Protein AF-X1NQP0-F1 (afdb_monomer_lite)

Radius of gyration: 17.21 Å; chains: 1; bounding box: 40×27×57 Å

pLDDT: mean 89.63, std 8.11, range [46.81, 97.88]

Sequence (104 aa):
LPRIFSDFVWKQTKERFLPNPEKIAWQTDFPLPEKKGHLIVNLKQATRTEDKVTLLVLELKTRGIGESANEEAIREWFDLSHDWIVRGFTDLTTPEIQKIWERE

Structure (mmCIF, N/CA/C/O backbone):
data_AF-X1NQP0-F1
#
_entry.id   AF-X1NQP0-F1
#
loop_
_atom_site.group_PDB
_atom_site.id
_atom_site.type_symbol
_atom_site.label_atom_id
_atom_site.label_alt_id
_atom_site.label_comp_id
_atom_site.label_asym_id
_atom_site.label_entity_id
_atom_site.label_seq_id
_atom_site.pdbx_PDB_ins_code
_atom_site.Cartn_x
_atom_site.Cartn_y
_atom_site.Cartn_z
_atom_site.occupancy
_atom_site.B_iso_or_equiv
_atom_site.auth_seq_id
_atom_site.auth_comp_id
_atom_site.auth_asym_id
_atom_site.auth_atom_id
_atom_site.pdbx_PDB_model_num
ATOM 1 N N . LEU A 1 1 ? -7.965 -1.117 12.523 1.00 73.25 1 LEU A N 1
ATOM 2 C CA . LEU A 1 1 ? -6.673 -1.112 11.799 1.00 73.25 1 LEU A CA 1
ATOM 3 C C . LEU A 1 1 ? -6.058 -2.502 11.688 1.00 73.25 1 LEU A C 1
ATOM 5 O O . LEU A 1 1 ? -5.853 -2.890 10.553 1.00 73.25 1 LEU A O 1
ATOM 9 N N . PRO A 1 2 ? -5.882 -3.302 12.762 1.00 78.12 2 PRO A N 1
ATOM 10 C CA . PRO A 1 2 ? -5.240 -4.625 12.645 1.00 78.12 2 PRO A CA 1
ATOM 11 C C . PRO A 1 2 ? -6.040 -5.661 11.837 1.00 78.12 2 PRO A C 1
ATOM 13 O O . PRO A 1 2 ? -5.501 -6.663 11.405 1.00 78.12 2 PRO A O 1
ATOM 16 N N . ARG A 1 3 ? -7.350 -5.431 11.658 1.00 85.19 3 ARG A N 1
ATOM 17 C CA . ARG A 1 3 ? -8.226 -6.222 10.773 1.00 85.19 3 ARG A CA 1
ATOM 18 C C . ARG A 1 3 ? -8.231 -5.733 9.318 1.00 85.19 3 ARG A C 1
ATOM 20 O O . ARG A 1 3 ? -9.051 -6.195 8.543 1.00 85.19 3 ARG A O 1
ATOM 27 N N . ILE A 1 4 ? -7.451 -4.697 9.008 1.00 86.81 4 ILE A N 1
ATOM 28 C CA . ILE A 1 4 ? -7.409 -4.060 7.685 1.00 86.81 4 ILE A CA 1
ATOM 29 C C . ILE A 1 4 ? -5.994 -4.156 7.120 1.00 86.81 4 ILE A C 1
ATOM 31 O O . ILE A 1 4 ? -5.818 -4.608 5.995 1.00 86.81 4 ILE A O 1
ATOM 35 N N . PHE A 1 5 ? -4.999 -3.755 7.916 1.00 89.25 5 PHE A N 1
ATOM 36 C CA . PHE A 1 5 ? -3.592 -3.739 7.532 1.00 89.25 5 PHE A CA 1
ATOM 37 C C . PHE A 1 5 ? -2.791 -4.741 8.354 1.00 89.25 5 PHE A C 1
ATOM 39 O O . PHE A 1 5 ? -2.985 -4.828 9.571 1.00 89.25 5 PHE A O 1
ATOM 46 N N . SER A 1 6 ? -1.876 -5.438 7.686 1.00 85.38 6 SER A N 1
ATOM 47 C CA . SER A 1 6 ? -1.014 -6.462 8.281 1.00 85.38 6 SER A CA 1
ATOM 48 C C . SER A 1 6 ? 0.088 -5.839 9.145 1.00 85.38 6 SER A C 1
ATOM 50 O O . SER A 1 6 ? 0.281 -6.234 10.295 1.00 85.38 6 SER A O 1
ATOM 52 N N . ASP A 1 7 ? 0.748 -4.797 8.635 1.00 79.06 7 ASP A N 1
ATOM 53 C CA . ASP A 1 7 ? 1.945 -4.221 9.268 1.00 79.06 7 ASP A CA 1
ATOM 54 C C . ASP A 1 7 ? 1.645 -3.038 10.195 1.00 79.06 7 ASP A C 1
ATOM 56 O O . ASP A 1 7 ? 2.441 -2.688 11.070 1.00 79.06 7 ASP A O 1
ATOM 60 N N . PHE A 1 8 ? 0.469 -2.419 10.050 1.00 74.94 8 PHE A N 1
ATOM 61 C CA . PHE A 1 8 ? 0.078 -1.273 10.866 1.00 74.94 8 PHE A CA 1
ATOM 62 C C . PHE A 1 8 ? -0.776 -1.695 12.071 1.00 74.94 8 PHE A C 1
ATOM 64 O O . PHE A 1 8 ? -2.013 -1.685 12.043 1.00 74.94 8 PHE A O 1
ATOM 71 N N . VAL A 1 9 ? -0.102 -2.015 13.180 1.00 74.50 9 VAL A N 1
ATOM 72 C CA . VAL A 1 9 ? -0.750 -2.406 14.441 1.00 74.50 9 VAL A CA 1
ATOM 73 C C . VAL A 1 9 ? -0.445 -1.398 15.551 1.00 74.50 9 VAL A C 1
ATOM 75 O O . VAL A 1 9 ? 0.621 -1.418 16.167 1.00 74.50 9 VAL A O 1
ATOM 78 N N . TRP A 1 10 ? -1.422 -0.544 15.877 1.00 77.81 10 TRP A N 1
ATOM 79 C CA . TRP A 1 10 ? -1.363 0.266 17.097 1.00 77.81 10 TRP A CA 1
ATOM 80 C C . TRP A 1 10 ? -1.616 -0.621 18.321 1.00 77.81 10 TRP A C 1
ATOM 82 O O . TRP A 1 10 ? -2.751 -1.008 18.602 1.00 77.81 10 TRP A O 1
ATOM 92 N N . LYS A 1 11 ? -0.550 -0.965 19.048 1.00 79.38 11 LYS A N 1
ATOM 93 C CA . LYS A 1 11 ? -0.640 -1.760 20.278 1.00 79.38 11 LYS A CA 1
ATOM 94 C C . LYS A 1 11 ? -0.992 -0.856 21.457 1.00 79.38 11 LYS A C 1
ATOM 96 O O . LYS A 1 11 ? -0.164 -0.054 21.884 1.00 79.38 11 LYS A O 1
ATOM 101 N N . GLN A 1 12 ? -2.198 -0.993 22.000 1.00 72.75 12 GLN A N 1
ATOM 102 C CA . GLN A 1 12 ? -2.575 -0.324 23.245 1.00 72.75 12 GLN A CA 1
ATOM 103 C C . GLN A 1 12 ? -2.321 -1.250 24.435 1.00 72.75 12 GLN A C 1
ATOM 105 O O . GLN A 1 12 ? -2.852 -2.357 24.488 1.00 72.75 12 GLN A O 1
ATOM 110 N N . THR A 1 13 ? -1.504 -0.797 25.384 1.00 80.88 13 THR A N 1
ATOM 111 C CA . THR A 1 13 ? -1.262 -1.478 26.663 1.00 80.88 13 THR A CA 1
ATOM 112 C C . THR A 1 13 ? -1.853 -0.646 27.800 1.00 80.88 13 THR A C 1
ATOM 114 O O . THR A 1 13 ? -2.045 0.560 27.652 1.00 80.88 13 THR A O 1
ATOM 117 N N . LYS A 1 14 ? -2.163 -1.275 28.943 1.00 77.81 14 LYS A N 1
ATOM 118 C CA . LYS A 1 14 ? -2.757 -0.582 30.106 1.00 77.81 14 L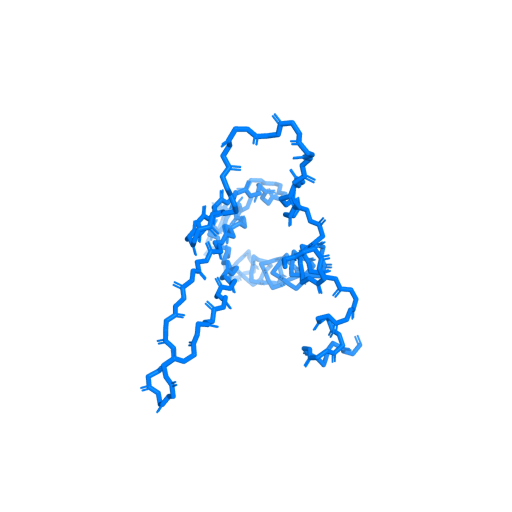YS A CA 1
ATOM 119 C C . LYS A 1 14 ? -1.862 0.524 30.683 1.00 7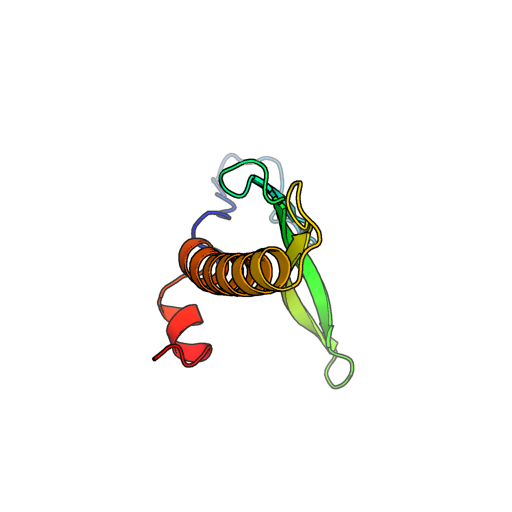7.81 14 LYS A C 1
ATOM 121 O O . LYS A 1 14 ? -2.364 1.431 31.328 1.00 77.81 14 LYS A O 1
ATOM 126 N N . GLU A 1 15 ? -0.561 0.444 30.433 1.00 86.56 15 GLU A N 1
ATOM 127 C CA . GLU A 1 15 ? 0.465 1.360 30.946 1.00 86.56 15 GLU A CA 1
ATOM 128 C C . GLU A 1 15 ? 0.780 2.512 29.978 1.00 86.56 15 GLU A C 1
ATOM 130 O O . GLU A 1 15 ? 1.652 3.336 30.251 1.00 86.56 15 GLU A O 1
ATOM 135 N N . ARG A 1 16 ? 0.114 2.582 28.815 1.00 85.19 16 ARG A N 1
ATOM 136 C CA . ARG A 1 16 ? 0.401 3.630 27.832 1.00 85.19 16 ARG A CA 1
ATOM 137 C C . ARG A 1 16 ? -0.131 4.986 28.284 1.00 85.19 16 ARG A C 1
ATOM 139 O O . ARG A 1 16 ? -1.306 5.136 28.592 1.00 85.19 16 ARG A O 1
ATOM 146 N N . PHE A 1 17 ? 0.748 5.986 28.219 1.00 89.50 17 PHE A N 1
ATOM 147 C CA . PHE A 1 17 ? 0.424 7.384 28.498 1.00 89.50 17 PHE A CA 1
ATOM 148 C C . PHE A 1 17 ? -0.545 7.991 27.470 1.00 89.50 17 PHE A C 1
ATOM 150 O O . PHE A 1 17 ? -1.463 8.717 27.840 1.00 89.50 17 PHE A O 1
ATOM 157 N N . LEU A 1 18 ? -0.348 7.704 26.176 1.00 88.75 18 LEU A N 1
ATOM 158 C CA . LEU A 1 18 ? -1.170 8.281 25.110 1.00 88.75 18 LEU A CA 1
ATOM 159 C C . LEU A 1 18 ? -2.475 7.489 24.895 1.00 88.75 18 LEU A C 1
ATOM 161 O O . LEU A 1 18 ? -2.450 6.250 24.895 1.00 88.75 18 LEU A O 1
ATOM 165 N N . PRO A 1 19 ? -3.604 8.181 24.642 1.00 85.62 19 PRO A N 1
ATOM 166 C CA . PRO A 1 19 ? -4.831 7.539 24.190 1.00 85.62 19 PRO A CA 1
ATOM 167 C C . PRO A 1 19 ? -4.680 7.031 22.747 1.00 85.62 19 PRO A C 1
ATOM 169 O O . PRO A 1 19 ? -3.649 7.212 22.093 1.00 85.62 19 PRO A O 1
ATOM 172 N N . ASN A 1 20 ? -5.730 6.392 22.230 1.00 82.75 20 ASN A N 1
ATOM 173 C CA . ASN A 1 20 ? -5.765 6.034 20.818 1.00 82.75 20 ASN A CA 1
ATOM 174 C C . ASN A 1 20 ? -5.704 7.300 19.946 1.00 82.75 20 ASN A C 1
ATOM 176 O O . ASN A 1 20 ? -6.387 8.279 20.253 1.00 82.75 20 ASN A O 1
ATOM 180 N N . PRO A 1 21 ? -4.919 7.285 18.858 1.00 85.19 21 PRO A N 1
ATOM 181 C CA . PRO A 1 21 ? -4.841 8.419 17.955 1.00 85.19 21 PRO A CA 1
ATOM 182 C C . PRO A 1 21 ? -6.182 8.633 17.248 1.00 85.19 21 PRO A C 1
ATOM 184 O O . PRO A 1 21 ? -6.786 7.686 16.743 1.00 85.19 21 PRO A O 1
ATOM 187 N N . GLU A 1 22 ? -6.616 9.888 17.162 1.00 84.88 22 GLU A N 1
ATOM 188 C CA . GLU A 1 22 ? -7.800 10.266 16.380 1.00 84.88 22 GLU A CA 1
ATOM 189 C C . GLU A 1 22 ? -7.502 10.254 14.877 1.00 84.88 22 GLU A C 1
ATOM 191 O O . GLU A 1 22 ? -8.318 9.817 14.067 1.00 84.88 22 GLU A O 1
ATOM 196 N N . LYS A 1 23 ? -6.301 10.704 14.495 1.00 84.88 23 LYS A N 1
ATOM 197 C CA . LYS A 1 23 ? -5.853 10.815 13.104 1.00 84.88 23 LYS A CA 1
ATOM 198 C C . LYS A 1 23 ? -4.559 10.052 12.892 1.00 84.88 23 LYS A C 1
ATOM 200 O O . LYS A 1 23 ? -3.677 10.060 13.747 1.00 84.88 23 LYS A O 1
ATOM 205 N N . ILE A 1 24 ? -4.450 9.412 11.733 1.00 84.69 24 ILE A N 1
ATOM 206 C CA . ILE A 1 24 ? -3.269 8.654 11.322 1.00 84.69 24 ILE A CA 1
ATOM 207 C C . ILE A 1 24 ? -2.950 9.017 9.876 1.00 84.69 24 ILE A C 1
ATOM 209 O O . ILE A 1 24 ? -3.836 9.004 9.019 1.00 84.69 24 ILE A O 1
ATOM 213 N N . ALA A 1 25 ? -1.679 9.325 9.636 1.00 89.12 25 ALA A N 1
ATOM 214 C CA . ALA A 1 25 ? -1.082 9.444 8.318 1.00 89.12 25 ALA A CA 1
ATOM 215 C C . ALA A 1 25 ? 0.189 8.591 8.303 1.00 89.12 25 ALA A C 1
ATOM 217 O O . ALA A 1 25 ? 0.981 8.649 9.246 1.00 89.12 25 ALA A O 1
ATOM 218 N N . TRP A 1 26 ? 0.362 7.782 7.264 1.00 91.19 26 TRP A N 1
ATOM 219 C CA . TRP A 1 26 ? 1.526 6.918 7.099 1.00 91.19 26 TRP A CA 1
ATOM 220 C C . TRP A 1 26 ? 1.962 6.916 5.640 1.00 91.19 26 TRP A C 1
ATOM 222 O O . TRP A 1 26 ? 1.120 6.868 4.745 1.00 91.19 26 TRP A O 1
ATOM 232 N N . GLN A 1 27 ? 3.269 6.986 5.417 1.00 94.38 27 GLN A N 1
ATOM 233 C CA . GLN A 1 27 ? 3.880 6.927 4.099 1.00 94.38 27 GLN A CA 1
ATOM 234 C C . GLN A 1 27 ? 5.104 6.019 4.168 1.00 94.38 27 GLN A C 1
ATOM 236 O O . GLN A 1 27 ? 5.911 6.139 5.090 1.00 94.38 27 GLN A O 1
ATOM 241 N N . THR A 1 28 ? 5.242 5.136 3.185 1.00 94.50 28 THR A N 1
ATOM 242 C CA . THR A 1 28 ? 6.419 4.284 3.010 1.00 94.50 28 THR A CA 1
ATOM 243 C C . THR A 1 28 ? 6.797 4.202 1.537 1.00 94.50 28 THR A C 1
ATOM 245 O O . THR A 1 28 ? 5.965 4.433 0.657 1.00 94.50 28 THR A O 1
ATOM 248 N N . ASP A 1 29 ? 8.058 3.884 1.285 1.00 96.56 29 ASP A N 1
ATOM 249 C CA . ASP A 1 29 ? 8.630 3.744 -0.045 1.00 96.56 29 ASP A CA 1
ATOM 250 C C . ASP A 1 29 ? 9.413 2.423 -0.118 1.00 96.56 29 ASP A C 1
ATOM 252 O O . ASP A 1 29 ? 10.223 2.134 0.767 1.00 96.56 29 ASP A O 1
ATOM 256 N N . PHE A 1 30 ? 9.140 1.616 -1.143 1.00 96.69 30 PHE A N 1
ATOM 257 C CA . PHE A 1 30 ? 9.824 0.356 -1.408 1.00 96.69 30 PHE A CA 1
ATOM 258 C C . PHE A 1 30 ? 10.564 0.425 -2.748 1.00 96.69 30 PHE A C 1
ATOM 260 O O . PHE A 1 30 ? 9.927 0.657 -3.779 1.00 96.69 30 PHE A O 1
ATOM 267 N N . PRO A 1 31 ? 11.885 0.185 -2.785 1.00 96.69 31 PRO A N 1
ATOM 268 C CA . PRO A 1 31 ? 12.630 0.187 -4.036 1.00 96.69 31 PRO A CA 1
ATOM 269 C C . PRO A 1 3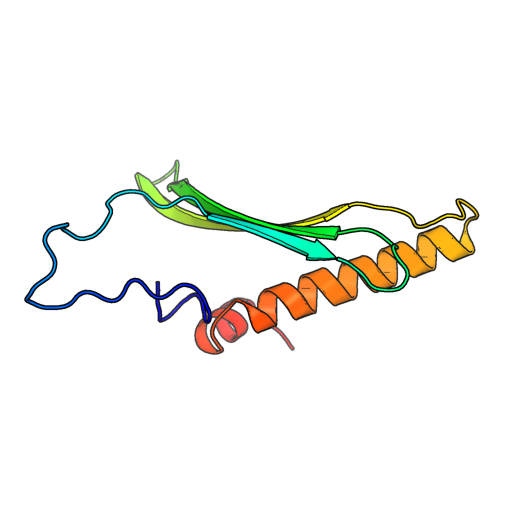1 ? 12.195 -0.978 -4.929 1.00 96.69 31 PRO A C 1
ATOM 271 O O . PRO A 1 31 ? 12.154 -2.128 -4.489 1.00 96.69 31 PRO A O 1
ATOM 274 N N . LEU A 1 32 ? 11.922 -0.681 -6.200 1.00 95.44 32 LEU A N 1
ATOM 275 C CA . LEU A 1 32 ? 11.734 -1.706 -7.223 1.00 95.44 32 LEU A CA 1
ATOM 276 C C . LEU A 1 32 ? 13.093 -2.330 -7.599 1.00 95.44 32 LEU A C 1
ATOM 278 O O . LEU A 1 32 ? 14.139 -1.677 -7.469 1.00 95.44 32 LEU A O 1
ATOM 282 N N . PRO A 1 33 ? 13.104 -3.573 -8.114 1.00 93.75 33 PRO A N 1
ATOM 283 C CA . PRO A 1 33 ? 14.317 -4.258 -8.536 1.00 93.75 33 PRO A CA 1
ATOM 284 C C . PRO A 1 33 ? 15.036 -3.477 -9.633 1.00 93.75 33 PRO A C 1
ATOM 286 O O . PRO A 1 33 ? 14.434 -2.665 -10.337 1.00 93.75 33 PRO A O 1
ATOM 289 N N . GLU A 1 34 ? 16.338 -3.725 -9.780 1.00 90.44 34 GLU A N 1
ATOM 290 C CA . GLU A 1 34 ? 17.149 -3.155 -10.870 1.00 90.44 34 GLU A CA 1
ATOM 291 C C . GLU A 1 34 ? 17.101 -1.617 -10.940 1.00 90.44 34 GLU A C 1
ATOM 293 O O . GLU A 1 34 ? 17.303 -1.028 -11.996 1.00 90.44 34 GLU A O 1
ATOM 298 N N . LYS A 1 35 ? 16.820 -0.948 -9.810 1.00 89.56 35 LYS A N 1
ATOM 299 C CA . LYS A 1 35 ? 16.660 0.515 -9.730 1.00 89.56 35 LYS A CA 1
ATOM 300 C C . LYS A 1 35 ? 15.577 1.054 -10.679 1.00 89.56 35 LYS A C 1
ATOM 302 O O . LYS A 1 35 ? 15.614 2.221 -11.066 1.00 89.56 35 LYS A O 1
ATOM 307 N N . LYS A 1 36 ? 14.571 0.234 -11.012 1.00 91.94 36 LYS A N 1
ATOM 308 C CA . LYS A 1 36 ? 13.456 0.605 -11.903 1.00 91.94 36 LYS A CA 1
ATOM 309 C C . LYS A 1 36 ? 12.450 1.569 -11.267 1.00 91.94 36 LYS A C 1
ATOM 311 O O . LYS A 1 36 ? 11.506 1.997 -11.928 1.00 91.94 36 LYS A O 1
ATOM 316 N N . GLY A 1 37 ? 12.659 1.972 -10.016 1.00 93.94 37 GLY A N 1
ATOM 317 C CA . GLY A 1 37 ? 11.863 2.994 -9.353 1.00 93.94 37 GLY A CA 1
ATOM 318 C C . GLY A 1 37 ? 11.505 2.619 -7.928 1.00 93.94 37 GLY A C 1
ATOM 319 O O . GLY A 1 37 ? 12.270 1.946 -7.242 1.00 93.94 37 GLY A O 1
ATOM 320 N N . HIS A 1 38 ? 10.333 3.074 -7.512 1.00 97.12 38 HIS A N 1
ATOM 321 C CA . HIS A 1 38 ? 9.848 3.009 -6.142 1.00 97.12 38 HIS A CA 1
ATOM 322 C C . HIS A 1 38 ? 8.337 2.762 -6.114 1.00 97.12 38 HIS A C 1
ATOM 324 O O . HIS A 1 38 ? 7.606 3.385 -6.887 1.00 97.12 38 HIS A O 1
ATOM 330 N N . LEU A 1 39 ? 7.872 1.873 -5.237 1.00 97.88 39 LEU A N 1
ATOM 331 C CA . LEU A 1 39 ? 6.470 1.734 -4.859 1.00 97.88 39 LEU A CA 1
ATOM 332 C C . LEU A 1 39 ? 6.235 2.615 -3.636 1.00 97.88 39 LEU A C 1
ATOM 334 O O . LEU A 1 39 ? 6.699 2.324 -2.537 1.00 97.88 39 LEU A O 1
ATOM 338 N N . ILE A 1 40 ? 5.481 3.686 -3.835 1.00 97.88 40 ILE A N 1
ATOM 339 C CA . ILE A 1 40 ? 5.119 4.637 -2.794 1.00 97.88 40 ILE A CA 1
ATOM 340 C C . ILE A 1 40 ? 3.728 4.272 -2.290 1.00 97.88 40 ILE A C 1
ATOM 342 O O . ILE A 1 40 ? 2.766 4.251 -3.064 1.00 97.88 40 ILE A O 1
ATOM 346 N N . VAL A 1 41 ? 3.615 4.051 -0.984 1.00 97.06 41 VAL A N 1
ATOM 347 C CA . VAL A 1 41 ? 2.349 3.742 -0.319 1.00 97.06 41 VAL A CA 1
ATOM 348 C C . VAL A 1 41 ? 1.999 4.846 0.664 1.00 97.06 41 VAL A C 1
ATOM 350 O O . VAL A 1 41 ? 2.838 5.262 1.460 1.00 97.06 41 VAL A O 1
ATOM 353 N N . ASN A 1 42 ? 0.754 5.317 0.618 1.00 96.12 42 ASN A N 1
ATOM 354 C CA . ASN A 1 42 ? 0.220 6.323 1.529 1.00 96.12 42 ASN A CA 1
ATOM 355 C C . ASN A 1 42 ? -1.087 5.844 2.156 1.00 96.12 42 ASN A C 1
ATOM 357 O O . ASN A 1 42 ? -2.005 5.440 1.450 1.00 96.12 42 ASN A O 1
ATOM 361 N N . LEU A 1 43 ? -1.209 5.977 3.472 1.00 93.44 43 LEU A N 1
ATOM 362 C CA . LEU A 1 43 ? -2.450 5.791 4.213 1.00 93.44 43 LEU A CA 1
ATOM 363 C C . LEU A 1 43 ? -2.862 7.118 4.845 1.00 93.44 43 LEU A C 1
ATOM 365 O O . LEU A 1 43 ? -2.113 7.703 5.629 1.00 93.44 43 LEU A O 1
ATOM 369 N N . LYS A 1 44 ? -4.078 7.568 4.540 1.00 92.56 44 LYS A N 1
ATOM 370 C CA . LYS A 1 44 ? -4.678 8.777 5.118 1.00 92.56 44 LYS A CA 1
ATOM 371 C C . LYS A 1 44 ? -6.130 8.540 5.509 1.00 92.56 44 LYS A C 1
ATOM 373 O O . LYS A 1 44 ? -6.795 7.662 4.964 1.00 92.56 44 LYS A O 1
ATOM 378 N N . GLN A 1 45 ? -6.631 9.348 6.435 1.00 92.44 45 GLN A N 1
ATOM 379 C CA . GLN A 1 45 ? -8.064 9.427 6.706 1.00 92.44 45 GLN A CA 1
ATOM 380 C C . GLN A 1 45 ? -8.723 10.467 5.795 1.00 92.44 45 GLN A C 1
ATOM 382 O O . GLN A 1 45 ? -8.142 11.518 5.523 1.00 92.44 45 GLN A O 1
ATOM 387 N N . ALA A 1 46 ? -9.940 10.182 5.348 1.00 92.50 46 ALA A N 1
ATOM 388 C CA . ALA A 1 46 ? -10.786 11.108 4.604 1.00 92.50 46 ALA A CA 1
ATOM 389 C C . ALA A 1 46 ? -12.203 11.097 5.186 1.00 92.50 46 ALA A C 1
ATOM 391 O O . ALA A 1 46 ? -12.592 10.150 5.860 1.00 92.50 46 ALA A O 1
ATOM 392 N N . THR A 1 47 ? -12.987 12.135 4.921 1.00 93.62 47 THR A N 1
ATOM 393 C CA . THR A 1 47 ? -14.408 12.167 5.286 1.00 93.62 47 THR A CA 1
ATOM 3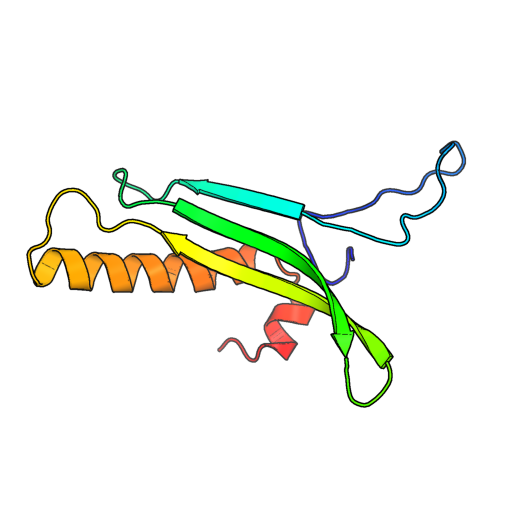94 C C . THR A 1 47 ? -15.229 12.014 4.020 1.00 93.62 47 THR A C 1
ATOM 396 O O . THR A 1 47 ? -15.097 12.821 3.101 1.00 93.62 47 THR A O 1
ATOM 399 N N . ARG A 1 48 ? -16.073 10.983 3.974 1.00 93.69 48 ARG A N 1
ATOM 400 C CA . ARG A 1 48 ? -16.994 10.757 2.865 1.00 93.69 48 ARG A CA 1
ATOM 401 C C . ARG A 1 48 ? -18.000 11.904 2.779 1.00 93.69 48 ARG A C 1
ATOM 403 O O . ARG A 1 48 ? -18.547 12.344 3.792 1.00 93.69 48 ARG A O 1
ATOM 410 N N . THR A 1 49 ? -18.214 12.431 1.579 1.00 94.38 49 THR A N 1
ATOM 411 C CA . THR A 1 49 ? -18.992 13.656 1.376 1.00 94.38 49 THR A CA 1
ATOM 412 C C . THR A 1 49 ? -20.473 13.469 1.676 1.00 94.38 49 THR A C 1
ATOM 414 O O . THR A 1 49 ? -21.068 14.375 2.269 1.00 94.38 49 THR A O 1
ATOM 417 N N . GLU A 1 50 ? -21.016 12.301 1.329 1.00 96.12 50 GLU A N 1
ATOM 418 C CA . GLU A 1 50 ? -22.445 11.974 1.346 1.00 96.12 50 GLU A CA 1
ATOM 419 C C . GLU A 1 50 ? -22.996 11.822 2.769 1.00 96.12 50 GLU A C 1
ATOM 421 O O . GLU A 1 50 ? -24.072 12.330 3.068 1.00 96.12 50 GLU A O 1
ATOM 426 N N . ASP A 1 51 ? -22.254 11.158 3.658 1.00 95.38 51 ASP A N 1
ATOM 427 C CA . ASP A 1 51 ? -22.737 10.754 4.987 1.00 95.38 51 ASP A CA 1
ATOM 428 C C . ASP A 1 51 ? -21.776 11.085 6.139 1.00 95.38 51 ASP A C 1
ATOM 430 O O . ASP A 1 51 ? -22.017 10.710 7.285 1.00 95.38 51 ASP A O 1
ATOM 434 N N . LYS A 1 52 ? -20.688 11.811 5.852 1.00 93.56 52 LYS A N 1
ATOM 435 C CA . LYS A 1 52 ? -19.672 12.246 6.828 1.00 93.56 52 LYS A CA 1
ATOM 436 C C . LYS A 1 52 ? -18.958 11.106 7.556 1.00 93.56 52 LYS A C 1
ATOM 438 O O . LYS A 1 52 ? -18.310 11.343 8.574 1.00 93.56 52 LYS A O 1
ATOM 443 N N . VAL A 1 53 ? -19.005 9.891 7.014 1.00 94.00 53 VAL A N 1
ATOM 444 C CA . VAL A 1 53 ? -18.282 8.748 7.572 1.00 94.00 53 VAL A CA 1
ATOM 445 C C . VAL A 1 53 ? -16.781 8.898 7.323 1.00 94.00 53 VAL A C 1
ATOM 447 O O . VAL A 1 53 ? -16.342 9.272 6.233 1.00 94.00 53 VAL A O 1
ATOM 450 N N . THR A 1 54 ? -15.974 8.589 8.338 1.00 89.81 54 THR A N 1
ATOM 451 C CA . THR A 1 54 ? -14.516 8.527 8.200 1.00 89.81 54 THR A CA 1
ATOM 452 C C . THR A 1 54 ? -14.114 7.308 7.373 1.00 89.81 54 THR A C 1
ATOM 454 O O . THR A 1 54 ? -14.448 6.173 7.706 1.00 89.81 54 THR A O 1
ATOM 457 N N . LEU A 1 55 ? -13.350 7.550 6.314 1.00 91.25 55 LEU A N 1
ATOM 458 C CA . LEU A 1 55 ? -12.745 6.557 5.440 1.00 91.25 55 LEU A CA 1
ATOM 459 C C . LEU A 1 55 ? -11.245 6.461 5.701 1.00 91.25 55 LEU A C 1
ATOM 461 O O . LEU A 1 55 ? -10.590 7.443 6.055 1.00 91.25 55 LEU A O 1
ATOM 465 N N . LEU A 1 56 ? -10.696 5.281 5.441 1.00 90.31 56 LEU A N 1
ATOM 466 C CA . LEU A 1 56 ? -9.264 5.078 5.270 1.00 90.31 56 LEU A CA 1
ATOM 467 C C . LEU A 1 56 ? -8.981 4.974 3.775 1.00 90.31 56 LEU A C 1
ATOM 469 O O . LEU A 1 56 ? -9.606 4.177 3.082 1.00 90.31 56 LEU A O 1
ATOM 473 N N . VAL A 1 57 ? -8.050 5.786 3.288 1.00 93.06 57 VAL A N 1
ATOM 474 C CA . VAL A 1 57 ? -7.615 5.799 1.893 1.00 93.06 57 VAL A CA 1
ATOM 475 C C . VAL A 1 57 ? -6.188 5.279 1.851 1.00 93.06 57 VAL A C 1
ATOM 477 O O . VAL A 1 57 ? -5.276 5.958 2.327 1.00 93.06 57 VAL A O 1
ATOM 480 N N . LEU A 1 58 ? -6.024 4.075 1.302 1.00 93.94 58 LEU A N 1
ATOM 481 C CA . LEU A 1 58 ? -4.731 3.480 0.987 1.00 93.94 58 LEU A CA 1
ATOM 482 C C . LEU A 1 58 ? -4.438 3.729 -0.499 1.00 93.94 58 LEU A C 1
ATOM 484 O O . LEU A 1 58 ? -5.160 3.247 -1.364 1.00 93.94 58 LEU A O 1
ATOM 488 N N . GLU A 1 59 ? -3.402 4.506 -0.788 1.00 96.50 59 GLU A N 1
ATOM 489 C CA . GLU A 1 59 ? -2.938 4.819 -2.140 1.00 96.50 59 GLU A CA 1
ATOM 490 C C . GLU A 1 59 ? -1.607 4.110 -2.386 1.00 96.50 59 GLU A C 1
ATOM 492 O O . GLU A 1 59 ? -0.663 4.295 -1.618 1.00 96.50 59 GLU A O 1
ATOM 497 N N . LEU A 1 60 ? -1.531 3.332 -3.465 1.00 97.44 60 LEU A N 1
ATOM 498 C CA . LEU A 1 60 ? -0.303 2.717 -3.960 1.00 97.44 60 LEU A CA 1
ATOM 499 C C . LEU A 1 60 ? -0.006 3.299 -5.337 1.00 97.44 60 LEU A C 1
ATOM 501 O O . LEU A 1 60 ? -0.882 3.331 -6.201 1.00 97.44 60 LEU A O 1
ATOM 505 N N . LYS A 1 61 ? 1.228 3.749 -5.550 1.00 97.31 61 LYS A N 1
ATOM 506 C CA . LYS A 1 61 ? 1.692 4.197 -6.864 1.00 97.31 61 LYS A CA 1
ATOM 507 C C . LYS A 1 61 ? 3.148 3.845 -7.068 1.00 97.31 61 LYS A C 1
ATOM 509 O O . LYS A 1 61 ? 3.955 3.993 -6.153 1.00 97.31 61 LYS A O 1
ATOM 514 N N . THR A 1 62 ? 3.495 3.449 -8.279 1.00 97.12 62 THR A N 1
ATOM 515 C CA . THR A 1 62 ? 4.892 3.304 -8.672 1.00 97.12 62 THR A CA 1
ATOM 516 C C . THR A 1 62 ? 5.396 4.588 -9.311 1.00 97.12 62 THR A C 1
ATOM 518 O O . THR A 1 62 ? 4.650 5.347 -9.936 1.00 97.12 62 THR A O 1
ATOM 521 N N . ARG A 1 63 ? 6.683 4.867 -9.124 1.00 94.38 63 ARG A N 1
ATOM 522 C CA . ARG A 1 63 ? 7.372 5.993 -9.751 1.00 94.38 63 ARG A CA 1
ATOM 523 C C . ARG A 1 63 ? 8.745 5.554 -10.235 1.00 94.38 63 ARG A C 1
ATOM 525 O O . ARG A 1 63 ? 9.552 5.084 -9.441 1.00 94.38 63 ARG A O 1
ATOM 532 N N . GLY A 1 64 ? 9.019 5.770 -11.516 1.00 89.25 64 GLY A N 1
ATOM 533 C CA . GLY A 1 64 ? 10.276 5.426 -12.180 1.00 89.25 64 GLY A CA 1
ATOM 534 C C . GLY A 1 64 ? 10.039 5.149 -13.662 1.00 89.25 64 GLY A C 1
ATOM 535 O O . GLY A 1 64 ? 8.910 5.272 -14.122 1.00 89.25 64 GLY A O 1
ATOM 536 N N . ILE A 1 65 ? 11.098 4.814 -14.398 1.00 78.94 65 ILE A N 1
ATOM 537 C CA . ILE A 1 65 ? 10.992 4.205 -15.738 1.00 78.94 65 ILE A CA 1
ATOM 538 C C . ILE A 1 65 ? 12.230 3.359 -16.105 1.00 78.94 65 ILE A C 1
ATOM 540 O O . ILE A 1 65 ? 12.369 2.905 -17.232 1.00 78.94 65 ILE A O 1
ATOM 544 N N . GLY A 1 66 ? 13.146 3.127 -15.152 1.00 75.25 66 GLY A N 1
ATOM 545 C CA . GLY A 1 66 ? 14.462 2.539 -15.429 1.00 75.25 66 GLY A CA 1
ATOM 546 C C . GLY A 1 66 ? 15.413 3.492 -16.169 1.00 75.25 66 GLY A C 1
ATOM 547 O O . GLY A 1 66 ? 15.198 4.704 -16.198 1.00 75.25 66 GLY A O 1
ATOM 548 N N . GLU A 1 67 ? 16.494 2.940 -16.727 1.00 76.69 67 GLU A N 1
ATOM 549 C CA . GLU A 1 67 ? 17.540 3.700 -17.440 1.00 76.69 67 GLU A CA 1
ATOM 550 C C . GLU A 1 67 ? 17.255 3.864 -18.947 1.00 76.69 67 GLU A C 1
ATOM 552 O O . GLU A 1 67 ? 17.778 4.783 -19.576 1.00 76.69 67 GLU A O 1
ATOM 557 N N . SER A 1 68 ? 16.414 3.000 -19.530 1.00 79.38 68 SER A N 1
ATOM 558 C CA . SER A 1 68 ? 16.049 3.017 -20.953 1.00 79.38 68 SER A CA 1
ATOM 559 C C . SER A 1 68 ? 14.621 3.519 -21.147 1.00 79.38 68 SER A C 1
ATOM 561 O O . SER A 1 68 ? 13.709 3.088 -20.450 1.00 79.38 68 SER A O 1
ATOM 563 N N . ALA A 1 69 ? 14.423 4.395 -22.131 1.00 82.44 69 ALA A N 1
ATOM 564 C CA . ALA A 1 69 ? 13.113 4.929 -22.513 1.00 82.44 69 ALA A CA 1
ATOM 565 C C . ALA A 1 69 ? 12.633 4.401 -23.879 1.00 82.44 69 ALA A C 1
ATOM 567 O O . ALA A 1 69 ? 11.833 5.051 -24.551 1.00 82.44 69 ALA A O 1
ATOM 568 N N . ASN A 1 70 ? 13.153 3.254 -24.330 1.00 91.81 70 ASN A N 1
ATOM 569 C CA . ASN A 1 70 ? 12.620 2.593 -25.520 1.00 91.81 70 ASN A CA 1
ATOM 570 C C . ASN A 1 70 ? 11.249 1.951 -25.218 1.00 91.81 70 ASN A C 1
ATOM 572 O O . ASN A 1 70 ? 10.885 1.745 -24.062 1.00 91.81 70 ASN A O 1
ATOM 576 N N . GLU A 1 71 ? 10.471 1.659 -26.261 1.00 92.06 71 GLU A N 1
ATOM 577 C CA . GLU A 1 71 ? 9.095 1.171 -26.098 1.00 92.06 71 GLU A CA 1
ATOM 578 C C . GLU A 1 71 ? 9.013 -0.128 -25.279 1.00 92.06 71 GLU A C 1
ATOM 580 O O . GLU A 1 71 ? 8.133 -0.269 -24.433 1.00 92.06 71 GLU A O 1
ATOM 585 N N . GLU A 1 72 ? 9.941 -1.057 -25.502 1.00 92.75 72 GLU A N 1
ATOM 586 C CA . GLU A 1 72 ? 9.993 -2.346 -24.808 1.00 92.75 72 GLU A CA 1
ATOM 587 C C . GLU A 1 72 ? 10.258 -2.171 -23.307 1.00 92.75 72 GLU A C 1
ATOM 589 O O . GLU A 1 72 ? 9.485 -2.657 -22.487 1.00 92.75 72 GLU A O 1
ATOM 594 N N . ALA A 1 73 ? 11.258 -1.369 -22.937 1.00 91.12 73 ALA A N 1
ATOM 595 C CA . ALA A 1 73 ? 11.584 -1.061 -21.547 1.00 91.12 73 ALA A CA 1
ATOM 596 C C . ALA A 1 73 ? 10.425 -0.359 -20.822 1.00 91.12 73 ALA A C 1
ATOM 598 O O . ALA A 1 73 ? 10.175 -0.618 -19.646 1.00 91.12 73 ALA A O 1
ATOM 599 N N . ILE A 1 74 ? 9.685 0.506 -21.524 1.00 91.94 74 ILE A N 1
ATOM 600 C CA . ILE A 1 74 ? 8.493 1.158 -20.972 1.00 91.94 74 ILE A CA 1
ATOM 601 C C . ILE A 1 74 ? 7.391 0.127 -20.702 1.00 91.94 74 ILE A C 1
ATOM 603 O O . ILE A 1 74 ? 6.774 0.166 -19.637 1.00 91.94 74 ILE A O 1
ATOM 607 N N . ARG A 1 75 ? 7.146 -0.801 -21.637 1.00 93.50 75 ARG A N 1
ATOM 608 C CA . ARG A 1 75 ? 6.158 -1.879 -21.459 1.00 93.50 75 ARG A CA 1
ATOM 609 C C . ARG A 1 75 ? 6.526 -2.778 -20.281 1.00 93.50 75 ARG A C 1
ATOM 611 O O . ARG A 1 75 ? 5.705 -2.950 -19.386 1.00 93.50 75 ARG A O 1
ATOM 618 N N . GLU A 1 76 ? 7.775 -3.235 -20.216 1.00 93.69 76 GLU A N 1
ATOM 619 C CA . GLU A 1 76 ? 8.285 -4.021 -19.086 1.00 93.69 76 GLU A CA 1
ATOM 620 C C . GLU A 1 76 ? 8.137 -3.281 -17.751 1.00 93.69 76 GLU A C 1
ATOM 622 O O . GLU A 1 76 ? 7.813 -3.880 -16.723 1.00 93.69 76 GLU A O 1
ATOM 627 N N . TRP A 1 77 ? 8.365 -1.965 -17.745 1.00 94.94 77 TRP A N 1
ATOM 628 C CA . TRP A 1 77 ? 8.198 -1.154 -16.546 1.00 94.94 77 TRP A CA 1
ATOM 629 C C . TRP A 1 77 ? 6.735 -1.066 -16.098 1.00 94.94 77 TRP A C 1
ATOM 631 O O . TRP A 1 77 ? 6.472 -1.095 -14.892 1.00 94.94 77 TRP A O 1
ATOM 641 N N . PHE A 1 78 ? 5.782 -0.972 -17.031 1.00 95.06 78 PHE A N 1
ATOM 642 C CA . PHE A 1 78 ? 4.355 -0.997 -16.705 1.00 95.06 78 PHE A CA 1
ATOM 643 C C . PHE A 1 78 ? 3.921 -2.353 -16.147 1.00 95.06 78 PHE A C 1
ATOM 645 O O . PHE A 1 78 ? 3.201 -2.375 -15.147 1.00 95.06 78 PHE A O 1
ATOM 652 N N . ASP A 1 79 ? 4.406 -3.456 -16.720 1.00 95.75 79 ASP A N 1
ATOM 653 C CA . ASP A 1 79 ? 4.119 -4.807 -16.228 1.00 95.75 79 ASP A CA 1
ATOM 654 C C . ASP A 1 79 ? 4.673 -5.005 -14.810 1.00 95.75 79 ASP A C 1
ATOM 656 O O . ASP A 1 79 ? 3.946 -5.410 -13.898 1.00 95.75 79 ASP A O 1
ATOM 660 N N . LEU A 1 80 ? 5.935 -4.618 -14.585 1.00 96.06 80 LEU A N 1
ATOM 661 C CA . LEU A 1 80 ? 6.557 -4.631 -13.259 1.00 96.06 80 LEU A CA 1
ATOM 662 C C . LEU A 1 80 ? 5.784 -3.751 -12.272 1.00 96.06 80 LEU A C 1
ATOM 664 O O . LEU A 1 80 ? 5.532 -4.151 -11.138 1.00 96.06 80 LEU A O 1
ATOM 668 N N . SER A 1 81 ? 5.401 -2.547 -12.694 1.00 95.88 81 SER A N 1
ATOM 669 C CA . SER A 1 81 ? 4.667 -1.605 -11.854 1.00 95.88 81 SER A CA 1
ATOM 670 C C . SER A 1 81 ? 3.310 -2.145 -11.423 1.00 95.88 81 SER A C 1
ATOM 672 O O . SER A 1 81 ? 2.945 -2.027 -10.253 1.00 95.88 81 SER A O 1
ATOM 674 N N . HIS A 1 82 ? 2.573 -2.743 -12.357 1.00 96.38 82 HIS A N 1
ATOM 675 C CA . HIS A 1 82 ? 1.287 -3.366 -12.083 1.00 96.38 82 HIS A CA 1
ATOM 676 C C . HIS A 1 82 ? 1.432 -4.510 -11.073 1.00 96.38 82 HIS A C 1
ATOM 678 O O . HIS A 1 82 ? 0.746 -4.505 -10.049 1.00 96.38 82 HIS A O 1
ATOM 684 N N . ASP A 1 83 ? 2.368 -5.435 -11.314 1.00 96.94 83 ASP A N 1
ATOM 685 C CA . ASP A 1 83 ? 2.628 -6.568 -10.420 1.00 96.94 83 ASP A CA 1
ATOM 686 C C . ASP A 1 83 ? 2.997 -6.093 -9.005 1.00 96.94 83 ASP A C 1
ATOM 688 O O . ASP A 1 83 ? 2.451 -6.589 -8.019 1.00 96.94 83 ASP A O 1
ATOM 692 N N . TRP A 1 84 ? 3.834 -5.058 -8.888 1.00 97.44 84 TRP A N 1
ATOM 693 C CA . TRP A 1 84 ? 4.216 -4.479 -7.596 1.00 97.44 84 TRP A CA 1
ATOM 694 C C . TRP A 1 84 ? 3.060 -3.809 -6.859 1.00 97.44 84 TRP A C 1
ATOM 696 O O . TRP A 1 84 ? 2.968 -3.937 -5.639 1.00 97.44 84 TRP A O 1
ATOM 706 N N . ILE A 1 85 ? 2.161 -3.117 -7.561 1.00 96.56 85 ILE A N 1
ATOM 707 C CA . ILE A 1 85 ? 0.973 -2.524 -6.934 1.00 96.56 85 ILE A CA 1
ATOM 708 C C . ILE A 1 85 ? 0.049 -3.625 -6.408 1.00 96.56 85 ILE A C 1
ATOM 710 O O . ILE A 1 85 ? -0.380 -3.557 -5.256 1.00 96.56 85 ILE A O 1
ATOM 714 N N . VAL A 1 86 ? -0.230 -4.652 -7.217 1.00 95.19 86 VAL A N 1
ATOM 715 C CA . VAL A 1 86 ? -1.121 -5.754 -6.825 1.00 95.19 86 VAL 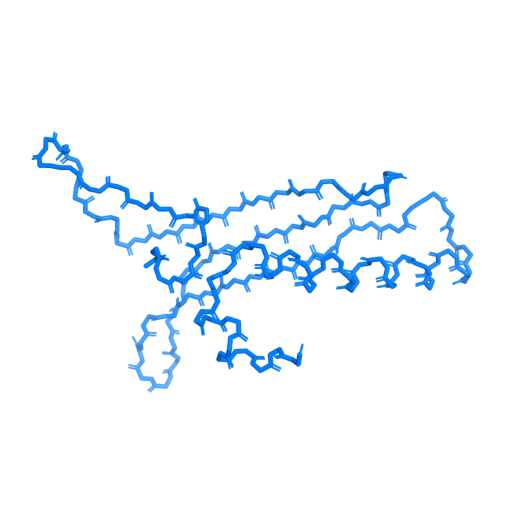A CA 1
ATOM 716 C C . VAL A 1 86 ? -0.524 -6.534 -5.655 1.00 95.19 86 VAL A C 1
ATOM 718 O O . VAL A 1 86 ? -1.188 -6.720 -4.634 1.00 95.19 86 VAL A O 1
ATOM 721 N N . ARG A 1 87 ? 0.748 -6.935 -5.751 1.00 96.00 87 ARG A N 1
ATOM 722 C CA . ARG A 1 87 ? 1.428 -7.666 -4.674 1.00 96.00 87 ARG A CA 1
ATOM 723 C C . ARG A 1 87 ? 1.573 -6.822 -3.420 1.00 96.00 87 ARG A C 1
ATOM 725 O O . ARG A 1 87 ? 1.248 -7.310 -2.343 1.00 96.00 87 ARG A O 1
ATOM 732 N N . GLY A 1 88 ? 1.971 -5.559 -3.556 1.00 95.75 88 GLY A N 1
ATOM 733 C CA . GLY A 1 88 ? 2.085 -4.626 -2.438 1.00 95.75 88 GLY A CA 1
ATOM 734 C C . GLY A 1 88 ? 0.755 -4.423 -1.714 1.00 95.75 88 GLY A C 1
ATOM 735 O O . GLY A 1 88 ? 0.718 -4.438 -0.488 1.00 95.75 88 GLY A O 1
ATOM 736 N N . PHE A 1 89 ? -0.361 -4.317 -2.442 1.00 94.94 89 PHE A N 1
ATOM 737 C CA . PHE A 1 89 ? -1.686 -4.272 -1.820 1.00 94.94 89 PHE A CA 1
ATOM 738 C C . PHE A 1 89 ? -1.961 -5.541 -1.007 1.00 94.94 89 PHE A C 1
ATOM 740 O O . PHE A 1 89 ? -2.424 -5.459 0.130 1.00 94.94 89 PHE A O 1
ATOM 747 N N . THR A 1 90 ? -1.658 -6.714 -1.565 1.00 94.56 90 THR A N 1
ATOM 748 C CA . THR A 1 90 ? -1.921 -7.997 -0.896 1.0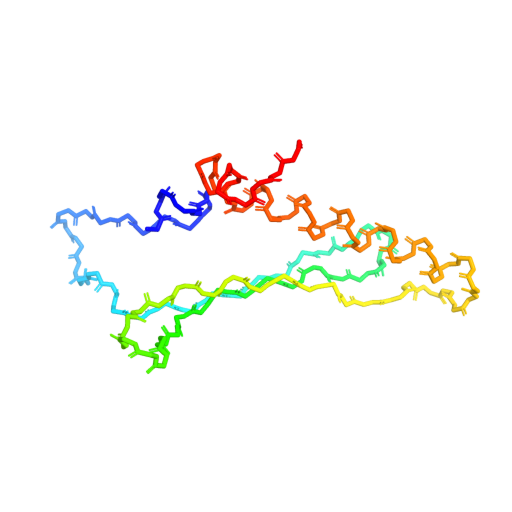0 94.56 90 THR A CA 1
ATOM 749 C C . THR A 1 90 ? -0.998 -8.267 0.289 1.00 94.56 90 THR A C 1
ATOM 751 O O . THR A 1 90 ? -1.404 -8.944 1.223 1.00 94.56 90 THR A O 1
ATOM 754 N N . ASP A 1 91 ? 0.215 -7.726 0.279 1.00 94.81 91 ASP A N 1
ATOM 755 C CA . ASP A 1 91 ? 1.159 -7.841 1.391 1.00 94.81 91 ASP A CA 1
ATOM 756 C C . ASP A 1 91 ? 0.708 -6.967 2.576 1.00 94.81 91 ASP A C 1
ATOM 758 O O . ASP A 1 91 ? 0.603 -7.418 3.717 1.00 94.81 91 ASP A O 1
ATOM 762 N N . LEU A 1 92 ? 0.300 -5.729 2.278 1.00 94.19 92 LEU A N 1
ATOM 763 C CA . LEU A 1 92 ? -0.040 -4.722 3.284 1.00 94.19 92 LEU A CA 1
ATOM 764 C C . LEU A 1 92 ? -1.453 -4.857 3.870 1.00 94.19 92 LEU A C 1
ATOM 766 O O . LEU A 1 92 ? -1.758 -4.222 4.886 1.00 94.19 92 LEU A O 1
ATOM 770 N N . THR A 1 93 ? -2.338 -5.635 3.244 1.00 93.81 93 THR A N 1
ATOM 771 C CA . THR A 1 93 ? -3.740 -5.798 3.670 1.00 93.81 93 THR A CA 1
ATOM 772 C C . THR A 1 93 ? -4.037 -7.206 4.163 1.00 93.81 93 THR A C 1
ATOM 774 O O . THR A 1 93 ? -3.402 -8.173 3.752 1.00 93.81 93 THR A O 1
ATOM 777 N N . THR A 1 94 ? -5.033 -7.348 5.039 1.00 93.69 94 THR A N 1
ATOM 778 C CA . THR A 1 94 ? -5.414 -8.669 5.558 1.00 93.69 94 THR A CA 1
ATOM 779 C C . THR A 1 94 ? -6.238 -9.475 4.542 1.00 93.69 94 THR A C 1
ATOM 781 O O . THR A 1 94 ? -6.899 -8.886 3.678 1.00 93.69 94 THR A O 1
ATOM 784 N N . PRO A 1 95 ? -6.291 -10.818 4.658 1.00 92.12 95 PRO A N 1
ATOM 785 C CA . PRO A 1 95 ? -7.096 -11.662 3.771 1.00 92.12 95 PRO A CA 1
ATOM 786 C C . PRO A 1 95 ? -8.582 -11.279 3.708 1.00 92.12 95 PRO A C 1
ATOM 788 O O . PRO A 1 95 ? -9.229 -11.471 2.681 1.00 92.12 95 PRO A O 1
ATOM 791 N N . GLU A 1 96 ? -9.151 -10.731 4.786 1.00 91.56 96 GLU A N 1
ATOM 792 C CA . GLU A 1 96 ? -10.536 -10.247 4.796 1.00 91.56 96 GLU A CA 1
ATOM 793 C C . GLU A 1 96 ? -10.737 -9.074 3.834 1.00 91.56 96 GLU A C 1
ATOM 795 O O . GLU A 1 96 ? -11.722 -9.048 3.100 1.00 91.56 96 GLU A O 1
ATOM 800 N N . ILE A 1 97 ? -9.798 -8.125 3.808 1.00 91.62 97 ILE A N 1
ATOM 801 C CA . ILE A 1 97 ? -9.850 -6.977 2.897 1.00 91.62 97 ILE A CA 1
ATOM 802 C C . ILE A 1 97 ? -9.614 -7.416 1.457 1.00 91.62 97 ILE A C 1
ATOM 804 O O . ILE A 1 97 ? -10.315 -6.954 0.561 1.00 91.62 97 ILE A O 1
ATOM 808 N N . GLN A 1 98 ? -8.692 -8.350 1.234 1.00 92.00 98 GLN A N 1
ATOM 809 C CA . GLN A 1 98 ? -8.414 -8.889 -0.099 1.00 92.00 98 GLN A CA 1
ATOM 810 C C . GLN A 1 98 ? -9.648 -9.562 -0.722 1.00 92.00 98 GLN A C 1
ATOM 812 O O . GLN A 1 98 ? -9.876 -9.423 -1.920 1.00 92.00 98 GLN A O 1
ATOM 817 N N . LYS A 1 99 ? -10.480 -10.233 0.090 1.00 90.56 99 LYS A N 1
ATOM 818 C CA . LYS A 1 99 ? -11.760 -10.809 -0.360 1.00 90.56 99 LYS A CA 1
ATOM 819 C C . LYS A 1 99 ? -12.787 -9.746 -0.744 1.00 90.56 99 LYS A C 1
ATOM 821 O O . LYS A 1 99 ? -13.484 -9.919 -1.733 1.00 90.56 99 LYS A O 1
ATOM 826 N N . ILE A 1 100 ? -12.885 -8.660 0.029 1.00 89.88 100 ILE A N 1
ATOM 827 C CA . ILE A 1 100 ? -13.774 -7.525 -0.289 1.00 89.88 100 ILE A CA 1
ATOM 828 C C . ILE A 1 100 ? -13.329 -6.842 -1.585 1.00 89.88 100 ILE A C 1
ATOM 830 O O . ILE A 1 100 ? -14.162 -6.352 -2.336 1.00 89.88 100 ILE A O 1
ATOM 834 N N . TRP A 1 101 ? -12.021 -6.819 -1.839 1.00 85.00 101 TRP A N 1
ATOM 835 C CA . TRP A 1 101 ? -11.434 -6.276 -3.059 1.00 85.00 101 TRP A CA 1
ATOM 836 C C . TRP A 1 101 ? -11.610 -7.184 -4.290 1.00 85.00 101 TRP A C 1
ATOM 838 O O . TRP A 1 101 ? -11.164 -6.819 -5.370 1.00 85.00 101 TRP A O 1
ATOM 848 N N . GLU A 1 102 ? -12.249 -8.351 -4.145 1.00 84.12 102 GLU A N 1
ATOM 849 C CA . GLU A 1 102 ? -12.533 -9.285 -5.248 1.00 84.12 102 GLU A CA 1
ATOM 850 C C . GLU A 1 102 ? -11.283 -9.710 -6.027 1.00 84.12 102 GLU A C 1
ATOM 852 O O . GLU A 1 102 ? -11.290 -9.847 -7.248 1.00 84.12 102 GLU A O 1
ATOM 857 N N . ARG A 1 103 ? -10.181 -9.945 -5.312 1.00 64.50 103 ARG A N 1
ATOM 858 C CA . ARG A 1 103 ? -9.035 -10.624 -5.912 1.00 64.50 103 ARG A CA 1
ATOM 859 C C . ARG A 1 103 ? -9.459 -12.041 -6.347 1.00 64.50 103 ARG A C 1
ATOM 861 O O . ARG A 1 103 ? -9.911 -12.809 -5.495 1.00 64.50 103 ARG A O 1
ATOM 868 N N . GLU A 1 104 ? -9.282 -12.368 -7.631 1.00 46.81 104 GLU A N 1
ATOM 869 C CA . GLU A 1 104 ? -9.320 -13.748 -8.158 1.00 46.81 104 GLU A CA 1
ATOM 870 C C . GLU A 1 104 ? -8.173 -14.615 -7.605 1.00 46.81 104 GLU A C 1
ATOM 872 O O . GLU A 1 104 ? -7.030 -14.109 -7.453 1.00 46.81 104 GLU A O 1
#

Organism: NCBI:txid412755

Foldseek 3Di:
DVQWWVPDDDDDDPPDPDDDDPWDKDWDWDQQPPNQWIWIWIWGWDADPPPRDIDIDIDIFTDGQHPDPDPVSNVVSVVSRVVCRVVVSVNTTDPVVVVVVVDD

Secondary structure (DSSP, 8-state):
-TTTBSS------TT-SS---S---EEEEEEPGGG--EEEEEEEEEE-TTT--EEEEEEEEEE---S--SHHHHHHHHHHHHHHHHHHHHHHB-HHHHHHTT--